Protein AF-A0A7V4XRQ9-F1 (afdb_monomer)

Organism: NCBI:txid33075

Sequence (118 aa):
MRVSKYGCAAVITPGGKESAVAYAVRPGVLFGEEISFLIDHGFQKFFKTSRGEFPANADHLRAMHRFTEELREISGAISLYNEALGTVSAEYMYDRVKGNDLPAAQRPKRAWEVTAGH

Solvent-accessible surface area (backbone atoms only — not comparable to full-atom values): 6990 Å² total; per-residue (Å²): 89,78,48,74,51,81,64,20,30,33,28,38,42,82,42,58,98,62,15,59,49,35,69,80,36,66,76,12,51,48,64,83,91,44,66,20,45,42,34,29,50,82,85,54,42,25,35,36,51,100,89,45,74,42,81,57,50,72,66,60,44,52,32,42,32,52,47,48,52,55,50,30,60,74,30,60,33,79,85,48,70,79,59,71,76,42,70,77,58,82,41,77,56,51,66,93,56,67,52,69,89,43,59,81,92,71,37,75,83,50,83,85,73,55,77,74,92,123

Structure (mmCIF, N/CA/C/O backbone):
data_AF-A0A7V4XRQ9-F1
#
_entry.id   AF-A0A7V4XRQ9-F1
#
loop_
_atom_site.group_PDB
_atom_site.id
_atom_site.type_symbol
_atom_site.label_atom_id
_atom_site.label_alt_id
_atom_site.label_comp_id
_atom_site.label_asym_id
_atom_site.label_entity_id
_atom_site.label_seq_id
_atom_site.pdbx_PDB_ins_code
_atom_site.Cartn_x
_atom_site.Cartn_y
_atom_site.Cartn_z
_atom_site.occupancy
_atom_site.B_iso_or_equiv
_atom_site.auth_seq_id
_atom_site.auth_comp_id
_atom_site.auth_asym_id
_atom_site.auth_atom_id
_atom_site.pdbx_PDB_model_num
ATOM 1 N N . MET A 1 1 ? -1.919 -2.843 16.821 1.00 96.38 1 MET A N 1
ATOM 2 C CA . MET A 1 1 ? -2.723 -4.063 16.592 1.00 96.38 1 MET A CA 1
ATOM 3 C C . MET A 1 1 ? -2.620 -4.468 15.128 1.00 96.38 1 MET A C 1
ATOM 5 O O . MET A 1 1 ? -2.725 -3.598 14.275 1.00 96.38 1 MET A O 1
ATOM 9 N N . ARG A 1 2 ? -2.396 -5.752 14.825 1.00 97.38 2 ARG A N 1
ATOM 10 C CA . ARG A 1 2 ? -2.433 -6.267 13.445 1.00 97.38 2 ARG A CA 1
ATOM 11 C C . ARG A 1 2 ? -3.869 -6.638 13.080 1.00 97.38 2 ARG A C 1
ATOM 13 O O . ARG A 1 2 ? -4.535 -7.303 13.865 1.00 97.38 2 ARG A O 1
ATOM 20 N N . VAL A 1 3 ? -4.313 -6.220 11.901 1.00 97.50 3 VAL A N 1
ATOM 21 C CA . VAL A 1 3 ? -5.615 -6.571 11.319 1.00 97.50 3 VAL A CA 1
ATOM 22 C C . VAL A 1 3 ? -5.391 -7.209 9.956 1.00 97.50 3 VAL A C 1
ATOM 24 O O . VAL A 1 3 ? -4.478 -6.803 9.236 1.00 97.50 3 VAL A O 1
ATOM 27 N N . SER A 1 4 ? -6.185 -8.217 9.603 1.00 97.69 4 SER A N 1
ATOM 28 C CA . SER A 1 4 ? -6.038 -8.940 8.339 1.00 97.69 4 SER A CA 1
ATOM 29 C C . SER A 1 4 ? -7.377 -9.405 7.778 1.00 97.69 4 SER A C 1
ATOM 31 O O . SER A 1 4 ? -8.278 -9.796 8.519 1.00 97.69 4 SER A O 1
ATOM 33 N N . LYS A 1 5 ? -7.503 -9.356 6.449 1.00 97.81 5 LYS A N 1
ATOM 34 C CA . LYS A 1 5 ? -8.663 -9.837 5.684 1.00 97.81 5 LYS A CA 1
ATOM 35 C C . LYS A 1 5 ? -8.282 -9.973 4.209 1.00 97.81 5 LYS A C 1
ATOM 37 O O . LYS A 1 5 ? -7.400 -9.262 3.746 1.00 97.81 5 LYS A O 1
ATOM 42 N N . TYR A 1 6 ? -8.931 -10.873 3.469 1.00 97.44 6 TYR A N 1
ATOM 43 C CA . TYR A 1 6 ? -8.719 -11.072 2.019 1.00 97.44 6 TYR A CA 1
ATOM 44 C C . TYR A 1 6 ? -7.260 -11.344 1.597 1.00 97.44 6 TYR A C 1
ATOM 46 O O . TYR A 1 6 ? -6.861 -10.996 0.492 1.00 97.44 6 TYR A O 1
ATOM 54 N N . GLY A 1 7 ? -6.446 -11.939 2.476 1.00 96.81 7 GLY A N 1
ATOM 55 C CA . GLY A 1 7 ? -5.011 -12.122 2.214 1.00 96.81 7 GLY A CA 1
ATOM 56 C C . GLY A 1 7 ? -4.187 -10.831 2.316 1.00 96.81 7 GLY A C 1
ATOM 57 O O . GLY A 1 7 ? -3.020 -10.819 1.940 1.00 96.81 7 GLY A O 1
ATOM 58 N N . CYS A 1 8 ? -4.764 -9.754 2.845 1.00 97.75 8 CYS A N 1
ATOM 59 C CA . CYS A 1 8 ? -4.094 -8.497 3.148 1.00 97.75 8 CYS A CA 1
ATOM 60 C C . CYS A 1 8 ? -3.998 -8.287 4.660 1.00 97.75 8 CYS A C 1
ATOM 62 O O . CYS A 1 8 ? -4.755 -8.875 5.441 1.00 97.75 8 CYS A O 1
ATOM 64 N N . ALA A 1 9 ? -3.077 -7.427 5.080 1.00 98.19 9 ALA A N 1
ATOM 65 C CA . ALA A 1 9 ? -2.992 -6.979 6.459 1.00 98.19 9 ALA A CA 1
ATOM 66 C C . ALA A 1 9 ? -2.454 -5.554 6.573 1.00 98.19 9 ALA A C 1
ATOM 68 O O . ALA A 1 9 ? -1.835 -5.025 5.654 1.00 98.19 9 ALA A O 1
ATOM 69 N N . ALA A 1 10 ? -2.681 -4.965 7.741 1.00 97.56 10 ALA A N 1
ATOM 70 C CA . ALA A 1 10 ? -2.093 -3.710 8.178 1.00 97.56 10 ALA A CA 1
ATOM 71 C C . ALA A 1 10 ? -1.770 -3.795 9.674 1.00 97.56 10 ALA A C 1
ATOM 73 O O . ALA A 1 10 ? -2.338 -4.615 10.407 1.00 97.56 10 ALA A O 1
ATOM 74 N N . VAL A 1 11 ? -0.887 -2.919 10.146 1.00 97.94 11 VAL A N 1
ATOM 75 C CA . VAL A 1 11 ? -0.686 -2.703 11.583 1.00 97.94 11 VAL A CA 1
ATOM 76 C C . VAL A 1 11 ? -1.191 -1.314 11.919 1.00 97.94 11 VAL A C 1
ATOM 78 O O . VAL A 1 11 ? -0.664 -0.320 11.427 1.00 97.94 11 VAL A O 1
ATOM 81 N N . ILE A 1 12 ? -2.210 -1.265 12.769 1.00 97.56 12 ILE A N 1
ATOM 82 C CA . ILE A 1 12 ? -2.875 -0.036 13.182 1.00 97.56 12 ILE A CA 1
ATOM 83 C C . ILE A 1 12 ? -2.518 0.353 14.617 1.00 97.56 12 ILE A C 1
ATOM 85 O O . ILE A 1 12 ? -2.308 -0.501 15.486 1.00 97.56 12 ILE A O 1
ATOM 89 N N . THR A 1 13 ? -2.476 1.651 14.869 1.00 97.88 13 THR A N 1
ATOM 90 C CA . THR A 1 13 ? -2.326 2.284 16.185 1.00 97.88 13 THR A CA 1
ATOM 91 C C . THR A 1 13 ? -3.505 3.226 16.426 1.00 97.88 13 THR A C 1
ATOM 93 O O . THR A 1 13 ? -4.200 3.560 15.464 1.00 97.88 13 THR A O 1
ATOM 96 N N . PRO A 1 14 ? -3.756 3.668 17.673 1.00 97.25 14 PRO A N 1
ATOM 97 C CA . PRO A 1 14 ? -4.729 4.726 17.925 1.00 97.25 14 PRO A CA 1
ATOM 98 C C . PRO A 1 14 ? -4.471 5.938 17.023 1.00 97.25 14 PRO A C 1
ATOM 100 O O . PRO A 1 14 ? -3.321 6.349 16.846 1.00 97.25 14 PRO A O 1
ATOM 103 N N . GLY A 1 15 ? -5.537 6.436 16.404 1.00 95.19 15 GLY A N 1
ATOM 104 C CA . GLY A 1 15 ? -5.507 7.587 15.512 1.00 95.19 15 GLY A CA 1
ATOM 105 C C . GLY A 1 15 ? -5.791 8.903 16.236 1.00 95.19 15 GLY A C 1
ATOM 106 O O . GLY A 1 15 ? -5.482 9.067 17.415 1.00 95.19 15 GLY A O 1
ATOM 107 N N . GLY A 1 16 ? -6.374 9.854 15.508 1.00 91.62 16 GLY A N 1
ATOM 108 C CA . GLY A 1 16 ? -6.652 11.210 15.976 1.00 91.62 16 GLY A CA 1
ATOM 109 C C . GLY A 1 16 ? -8.002 11.724 15.479 1.00 91.62 16 GLY A C 1
ATOM 110 O O . GLY A 1 16 ? -8.938 10.959 15.281 1.00 91.62 16 GLY A O 1
ATOM 111 N N . LYS A 1 17 ? -8.113 13.039 15.263 1.00 89.06 17 LYS A N 1
ATOM 112 C CA . LYS A 1 17 ? -9.382 13.674 14.860 1.00 89.06 17 LYS A CA 1
ATOM 113 C C . LYS A 1 17 ? -9.902 13.224 13.488 1.00 89.06 17 LYS A C 1
ATOM 115 O O . LYS A 1 17 ? -11.102 13.276 13.266 1.00 89.06 17 LYS A O 1
ATOM 120 N N . GLU A 1 18 ? -9.013 12.812 12.585 1.00 88.44 18 GLU A N 1
ATOM 121 C CA . GLU A 1 18 ? -9.351 12.481 11.191 1.00 88.44 18 GLU A CA 1
ATOM 122 C C . GLU A 1 18 ? -9.663 10.995 10.961 1.00 8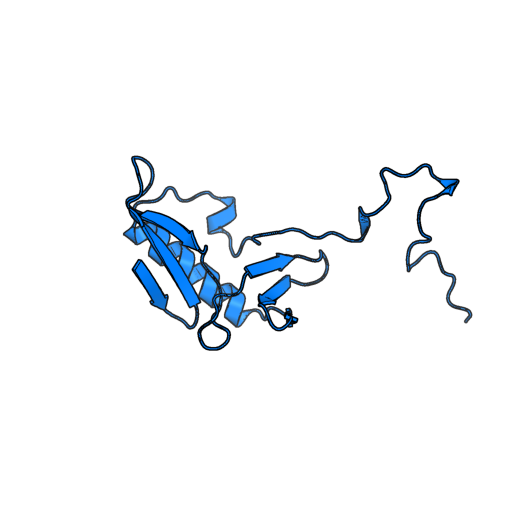8.44 18 GLU A C 1
ATOM 124 O O . GLU A 1 18 ? -10.183 10.635 9.912 1.00 88.44 18 GLU A O 1
ATOM 129 N N . SER A 1 19 ? -9.304 10.127 11.910 1.00 94.75 19 SER A N 1
ATOM 130 C CA . SER A 1 19 ? -9.506 8.678 11.843 1.00 94.75 19 SER A CA 1
ATOM 131 C C . SER A 1 19 ? -9.271 8.078 13.222 1.00 94.75 19 SER A C 1
ATOM 133 O O . SER A 1 19 ? -8.289 8.423 13.884 1.00 94.75 19 SER A O 1
ATOM 135 N N . ALA A 1 20 ? -10.099 7.113 13.621 1.00 95.12 20 ALA A N 1
ATOM 136 C CA . ALA A 1 20 ? -9.923 6.366 14.866 1.00 95.12 20 ALA A CA 1
ATOM 137 C C . ALA A 1 20 ? -8.604 5.570 14.908 1.00 95.12 20 ALA A C 1
ATOM 139 O O . ALA A 1 20 ? -8.128 5.213 15.989 1.00 95.12 20 ALA A O 1
ATOM 140 N N . VAL A 1 21 ? -7.995 5.304 13.745 1.00 96.12 21 VAL A N 1
ATOM 141 C CA . VAL A 1 21 ? -6.735 4.561 13.627 1.00 96.12 21 VAL A CA 1
ATOM 142 C C . VAL A 1 21 ? -5.725 5.274 12.732 1.00 96.12 21 VAL A C 1
ATOM 144 O O . VAL A 1 21 ? -6.088 5.927 11.755 1.00 96.12 21 VAL A O 1
ATOM 147 N N . ALA A 1 22 ? -4.445 5.095 13.041 1.00 95.31 22 ALA A N 1
ATOM 148 C CA . ALA A 1 22 ? -3.325 5.415 12.163 1.00 95.31 22 ALA A CA 1
ATOM 149 C C . ALA A 1 22 ? -2.600 4.126 11.750 1.00 95.31 22 ALA A C 1
ATOM 151 O O . ALA A 1 22 ? -2.680 3.108 12.439 1.00 95.31 22 ALA A O 1
ATOM 152 N N . TYR A 1 23 ? -1.880 4.161 10.629 1.00 94.50 23 TYR A N 1
ATOM 153 C CA . TYR A 1 23 ? -1.088 3.026 10.158 1.00 94.50 23 TYR A CA 1
ATOM 154 C C . TYR A 1 23 ? 0.340 3.092 10.705 1.00 94.50 23 TYR A C 1
ATOM 156 O O . TYR A 1 23 ? 1.107 3.966 10.312 1.00 94.50 23 TYR A O 1
ATOM 164 N N . ALA A 1 24 ? 0.720 2.128 11.544 1.00 96.31 24 ALA A N 1
ATOM 165 C CA . ALA A 1 24 ? 2.130 1.842 11.819 1.00 96.31 24 ALA A CA 1
ATOM 166 C C . ALA A 1 24 ? 2.771 1.068 10.655 1.00 96.31 24 ALA A C 1
ATOM 168 O O . ALA A 1 24 ? 3.926 1.295 10.313 1.00 96.31 24 ALA A O 1
ATOM 169 N N . VAL A 1 25 ? 1.997 0.183 10.017 1.00 95.88 25 VAL A N 1
ATOM 170 C CA . VAL A 1 25 ? 2.333 -0.458 8.740 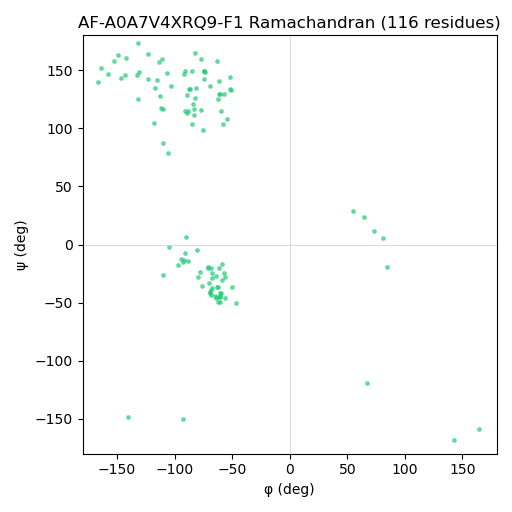1.00 95.88 25 VAL A CA 1
ATOM 171 C C . VAL A 1 25 ? 1.113 -0.339 7.838 1.00 95.88 25 VAL A C 1
ATOM 173 O O . VAL A 1 25 ? 0.011 -0.730 8.237 1.00 95.88 25 VAL A O 1
ATOM 176 N N . ARG A 1 26 ? 1.305 0.232 6.644 1.00 94.75 26 ARG A N 1
ATOM 177 C CA . ARG A 1 26 ? 0.230 0.442 5.665 1.00 94.75 26 ARG A CA 1
ATOM 178 C C . ARG A 1 26 ? -0.361 -0.891 5.179 1.00 94.75 26 ARG A C 1
ATOM 180 O O . ARG A 1 26 ? 0.319 -1.914 5.261 1.00 94.75 26 ARG A O 1
ATOM 187 N N . PRO A 1 27 ? -1.604 -0.882 4.665 1.00 95.94 27 PRO A N 1
ATOM 188 C CA . PRO A 1 27 ? -2.199 -2.047 4.027 1.00 95.94 27 PRO A CA 1
ATOM 189 C C . PRO A 1 27 ? -1.306 -2.636 2.933 1.00 95.94 27 PRO A C 1
ATOM 191 O O . PRO A 1 27 ? -0.793 -1.910 2.083 1.00 95.94 27 PRO A O 1
ATOM 194 N N . GLY A 1 28 ? -1.158 -3.956 2.960 1.00 97.06 28 GLY A N 1
ATOM 195 C CA . GLY A 1 28 ? -0.353 -4.712 2.009 1.00 97.06 28 GLY A CA 1
ATOM 196 C C . GLY A 1 28 ? -0.860 -6.139 1.849 1.00 97.06 28 GLY A C 1
ATOM 197 O O . GLY A 1 28 ? -1.538 -6.671 2.732 1.00 97.06 28 GLY A O 1
ATOM 198 N N . VAL A 1 29 ? -0.524 -6.777 0.728 1.00 97.31 29 VAL A N 1
ATOM 199 C CA . VAL A 1 29 ? -0.780 -8.211 0.521 1.00 97.31 29 VAL A CA 1
ATOM 200 C C . VAL A 1 29 ? 0.207 -9.028 1.346 1.00 97.31 29 VAL A C 1
ATOM 202 O O . VAL A 1 29 ? 1.375 -8.653 1.482 1.00 97.31 29 VAL A O 1
ATOM 205 N N . LEU A 1 30 ? -0.262 -10.136 1.909 1.00 97.25 30 LEU A N 1
ATOM 206 C CA . LEU A 1 30 ? 0.548 -11.025 2.728 1.00 97.25 30 LEU A CA 1
ATOM 207 C C . LEU A 1 30 ? 1.374 -11.983 1.872 1.00 97.25 30 LEU A C 1
ATOM 209 O O . LEU A 1 30 ? 0.834 -12.747 1.075 1.00 97.25 30 LEU A O 1
ATOM 213 N N . PHE A 1 31 ? 2.682 -11.991 2.112 1.00 94.69 31 PHE A N 1
ATOM 214 C CA . PHE A 1 31 ? 3.608 -13.004 1.614 1.00 94.69 31 PHE A CA 1
ATOM 215 C C . PHE A 1 31 ? 4.065 -13.846 2.808 1.00 94.69 31 PHE A C 1
ATOM 217 O O . PHE A 1 31 ? 5.046 -13.538 3.485 1.00 94.69 31 PHE A O 1
ATOM 224 N N . GLY A 1 32 ? 3.289 -14.889 3.122 1.00 91.69 32 GLY A N 1
ATOM 225 C CA . GLY A 1 32 ? 3.402 -15.590 4.402 1.00 91.69 32 GLY A CA 1
ATOM 226 C C . GLY A 1 32 ? 2.954 -14.681 5.549 1.00 91.69 32 GLY A C 1
ATOM 227 O O . GLY A 1 32 ? 1.810 -14.230 5.575 1.00 91.69 32 GLY A O 1
ATOM 228 N N . GLU A 1 33 ? 3.853 -14.387 6.491 1.00 91.94 33 GLU A N 1
ATOM 229 C CA . GLU A 1 33 ? 3.560 -13.484 7.613 1.00 91.94 33 GLU A CA 1
ATOM 230 C C . GLU A 1 33 ? 3.912 -12.017 7.337 1.00 91.94 33 GLU A C 1
ATOM 232 O O . GLU A 1 33 ? 3.466 -11.139 8.088 1.00 91.94 33 GLU A O 1
ATOM 237 N N . GLU A 1 34 ? 4.672 -11.750 6.271 1.00 96.81 34 GLU A N 1
ATOM 238 C CA . GLU A 1 34 ? 5.164 -10.423 5.909 1.00 96.81 34 GLU A CA 1
ATOM 239 C C . GLU A 1 34 ? 4.100 -9.612 5.160 1.00 96.81 34 GLU A C 1
ATOM 241 O O . GLU A 1 34 ? 3.449 -10.108 4.237 1.00 96.81 34 GLU A O 1
ATOM 246 N N . ILE A 1 35 ? 3.943 -8.346 5.548 1.00 97.69 35 ILE A N 1
ATOM 247 C CA . ILE A 1 35 ? 3.088 -7.378 4.857 1.00 97.69 35 ILE A CA 1
ATOM 248 C C . ILE A 1 35 ? 3.934 -6.704 3.779 1.00 97.69 35 ILE A C 1
ATOM 250 O O . ILE A 1 35 ? 4.897 -6.011 4.097 1.00 97.69 35 ILE A O 1
ATOM 254 N N . SER A 1 36 ? 3.581 -6.921 2.515 1.00 97.19 36 SER A N 1
ATOM 255 C CA . SER A 1 36 ? 4.297 -6.325 1.385 1.00 97.19 36 SER A CA 1
ATOM 256 C C . SER A 1 36 ? 3.950 -4.852 1.161 1.00 97.19 36 SER A C 1
ATOM 258 O O . SER A 1 36 ? 2.881 -4.378 1.544 1.00 97.19 36 SER A O 1
ATOM 260 N N . PHE A 1 37 ? 4.834 -4.140 0.464 1.00 95.06 37 PHE A N 1
ATOM 261 C CA . PHE A 1 37 ? 4.593 -2.779 -0.019 1.00 95.06 37 PHE A CA 1
ATOM 262 C C . PHE A 1 37 ? 4.288 -2.793 -1.513 1.00 95.06 37 PHE A C 1
ATOM 264 O O . PHE A 1 37 ? 4.984 -3.463 -2.273 1.00 95.06 37 PHE A O 1
ATOM 271 N N . LEU A 1 38 ? 3.283 -2.034 -1.955 1.00 96.19 38 LEU A N 1
ATOM 272 C CA . LEU A 1 38 ? 3.014 -1.877 -3.384 1.00 96.19 38 LEU A CA 1
ATOM 273 C C . LEU A 1 38 ? 3.894 -0.779 -3.982 1.00 96.19 38 LEU A C 1
ATOM 275 O O . LEU A 1 38 ? 3.799 0.380 -3.575 1.00 96.19 38 LEU A O 1
ATOM 279 N N . ILE A 1 39 ? 4.696 -1.143 -4.972 1.00 95.19 39 ILE A N 1
ATOM 280 C CA . ILE A 1 39 ? 5.588 -0.253 -5.715 1.00 95.19 39 ILE A CA 1
ATOM 281 C C . ILE A 1 39 ? 5.138 -0.196 -7.166 1.00 95.19 39 ILE A C 1
ATOM 283 O O . ILE A 1 39 ? 4.733 -1.208 -7.734 1.00 95.19 39 ILE A O 1
ATOM 287 N N . ASP A 1 40 ? 5.211 0.983 -7.769 1.00 93.50 40 A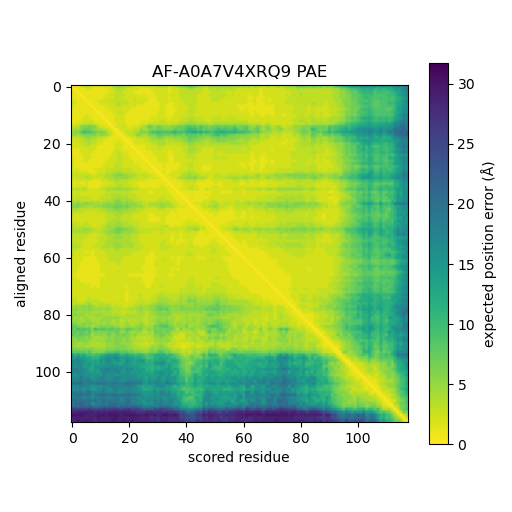SP A N 1
ATOM 288 C CA . ASP A 1 40 ? 4.936 1.187 -9.187 1.00 93.50 40 ASP A CA 1
ATOM 289 C C . ASP A 1 40 ? 6.222 1.527 -9.945 1.00 93.50 40 ASP A C 1
ATOM 291 O O . ASP A 1 40 ? 6.820 2.572 -9.699 1.00 93.50 40 ASP A O 1
ATOM 295 N N . HIS A 1 41 ? 6.634 0.671 -10.883 1.00 89.81 41 HIS A N 1
ATOM 296 C CA . HIS A 1 41 ? 7.782 0.941 -11.762 1.00 89.81 41 HIS A CA 1
ATOM 297 C C . HIS A 1 41 ? 7.386 1.674 -13.061 1.00 89.81 41 HIS A C 1
ATOM 299 O O . HIS A 1 41 ? 8.195 1.860 -13.969 1.00 89.81 41 HIS A O 1
ATOM 305 N N . GLY A 1 42 ? 6.123 2.087 -13.196 1.00 86.62 42 GLY A N 1
ATOM 306 C CA . GLY A 1 42 ? 5.558 2.808 -14.341 1.00 86.62 42 GLY A CA 1
ATOM 307 C C . GLY A 1 42 ? 5.087 1.944 -15.502 1.00 86.62 42 GLY A C 1
ATOM 308 O O . GLY A 1 42 ? 4.276 2.410 -16.298 1.00 86.62 42 GLY A O 1
ATOM 309 N N . PHE A 1 43 ? 5.548 0.698 -15.593 1.00 87.56 43 PHE A N 1
ATOM 310 C CA . PHE A 1 43 ? 5.044 -0.292 -16.554 1.00 87.56 43 PHE A CA 1
ATOM 311 C C . PHE A 1 43 ? 4.247 -1.417 -15.880 1.00 87.56 43 PHE A C 1
ATOM 313 O O . PHE A 1 43 ? 3.396 -2.037 -16.510 1.00 87.56 43 PHE A O 1
ATOM 320 N N . GLN A 1 44 ? 4.534 -1.691 -14.607 1.00 91.56 44 GLN A N 1
ATOM 321 C CA . GLN A 1 44 ? 3.933 -2.758 -13.818 1.00 91.56 44 GLN A CA 1
ATOM 322 C C . GLN A 1 44 ? 4.087 -2.420 -12.332 1.00 91.56 44 GLN A C 1
ATOM 324 O O . GLN A 1 44 ? 5.096 -1.843 -11.913 1.00 91.56 44 GLN A O 1
ATOM 329 N N . LYS A 1 45 ? 3.096 -2.816 -11.529 1.00 95.00 45 LYS A N 1
ATOM 330 C CA . LYS A 1 45 ? 3.167 -2.728 -10.068 1.00 95.00 45 LYS A CA 1
ATOM 331 C C . LYS A 1 45 ? 3.716 -4.020 -9.472 1.00 95.00 45 LYS A C 1
ATOM 333 O O . LYS A 1 45 ? 3.444 -5.105 -9.991 1.00 95.00 45 LYS A O 1
ATOM 338 N N . PHE A 1 46 ? 4.446 -3.913 -8.372 1.00 96.44 46 PHE A N 1
ATOM 339 C CA . PHE A 1 46 ? 5.079 -5.030 -7.681 1.00 96.44 46 PHE A CA 1
ATOM 340 C C . PHE A 1 46 ? 4.812 -4.961 -6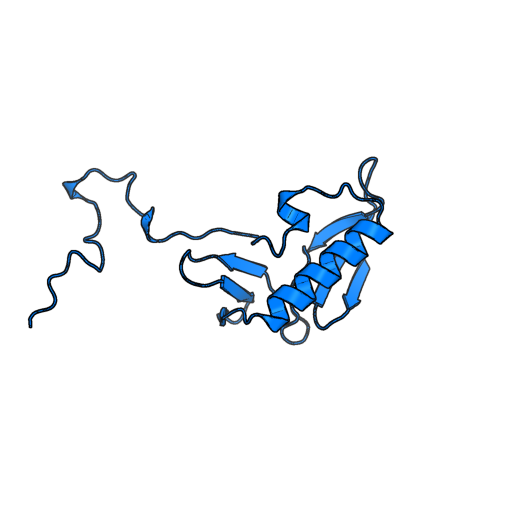.185 1.00 96.44 46 PHE A C 1
ATOM 342 O O . PHE A 1 46 ? 4.752 -3.887 -5.595 1.00 96.44 46 PHE A O 1
ATOM 349 N N . PHE A 1 47 ? 4.687 -6.124 -5.565 1.00 97.00 47 PHE A N 1
ATOM 350 C CA . PHE A 1 47 ? 4.731 -6.273 -4.124 1.00 97.00 47 PHE A CA 1
ATOM 351 C C . PHE A 1 47 ? 6.175 -6.494 -3.692 1.00 97.00 47 PHE A C 1
ATOM 353 O O . PHE A 1 47 ? 6.773 -7.524 -4.010 1.00 97.00 47 PHE A O 1
ATOM 360 N N . LYS A 1 48 ? 6.735 -5.523 -2.973 1.00 96.88 48 LYS A N 1
ATOM 361 C CA . LYS A 1 48 ? 8.063 -5.613 -2.374 1.00 96.88 48 LYS A CA 1
ATOM 362 C C . LYS A 1 48 ? 7.978 -6.244 -0.995 1.00 96.88 48 LYS A C 1
ATOM 364 O O . LYS A 1 48 ? 7.156 -5.857 -0.165 1.00 96.88 48 LYS A O 1
ATOM 369 N N . THR A 1 49 ? 8.877 -7.186 -0.770 1.00 96.25 49 THR A N 1
ATOM 370 C CA . THR A 1 49 ? 9.112 -7.882 0.494 1.00 96.25 49 THR A CA 1
ATOM 371 C C . THR A 1 49 ? 10.609 -7.882 0.794 1.00 96.25 49 THR A C 1
ATOM 373 O O . THR A 1 49 ? 11.428 -7.532 -0.061 1.00 96.25 49 THR A O 1
ATOM 376 N N . SER A 1 50 ? 10.982 -8.363 1.972 1.00 95.56 50 SER A N 1
ATOM 377 C CA . SER A 1 50 ? 12.360 -8.651 2.370 1.00 95.56 50 SER A CA 1
ATOM 378 C C . SER A 1 50 ? 13.071 -9.637 1.435 1.00 95.56 50 SER A C 1
ATOM 380 O O . SER A 1 50 ? 14.295 -9.622 1.335 1.00 95.56 50 SER A O 1
ATOM 382 N N . ARG A 1 51 ? 12.311 -10.485 0.728 1.00 93.81 51 ARG A N 1
ATOM 383 C CA . ARG A 1 51 ? 12.830 -11.537 -0.159 1.00 93.81 51 ARG A CA 1
ATOM 384 C C . ARG A 1 51 ? 12.930 -11.114 -1.622 1.00 93.81 51 ARG A C 1
ATOM 386 O O . ARG A 1 51 ? 13.540 -11.830 -2.409 1.00 93.81 51 ARG A O 1
ATOM 393 N N . GLY A 1 52 ? 12.322 -9.990 -1.993 1.00 95.25 52 GLY A N 1
ATOM 394 C CA . GLY A 1 52 ? 12.306 -9.506 -3.370 1.00 95.25 52 GLY A CA 1
ATOM 395 C C . GLY A 1 52 ? 10.990 -8.854 -3.773 1.00 95.25 52 GLY A C 1
ATOM 396 O O . GLY A 1 52 ? 10.134 -8.551 -2.937 1.00 95.25 52 GLY A O 1
ATOM 397 N N . GLU A 1 53 ? 10.856 -8.632 -5.077 1.00 96.38 53 GLU A N 1
ATOM 398 C CA . GLU A 1 53 ? 9.714 -7.970 -5.705 1.00 96.38 53 GLU A CA 1
ATOM 399 C C . GLU A 1 53 ? 8.938 -8.961 -6.570 1.00 96.38 53 GLU A C 1
ATOM 401 O O . GLU A 1 53 ? 9.504 -9.635 -7.429 1.00 96.38 53 GLU A O 1
ATOM 406 N N . PHE A 1 54 ? 7.630 -9.036 -6.344 1.00 95.69 54 PHE A N 1
ATOM 407 C CA . PHE A 1 54 ? 6.738 -9.958 -7.040 1.00 95.69 54 PHE A CA 1
ATOM 408 C C . PHE A 1 54 ? 5.701 -9.176 -7.848 1.00 95.69 54 PHE A C 1
ATOM 410 O O . PHE A 1 54 ? 5.118 -8.237 -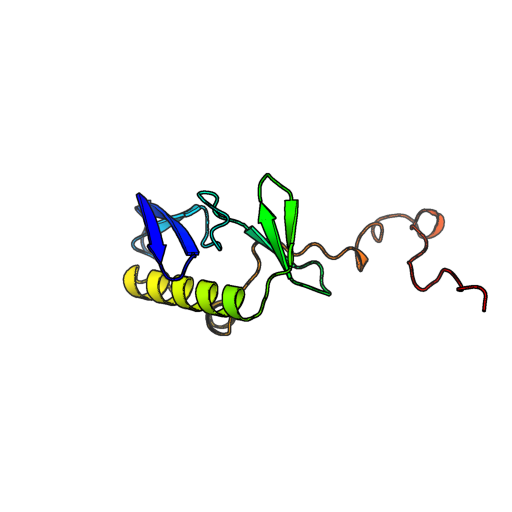7.305 1.00 95.69 54 PHE A O 1
ATOM 417 N N . PRO A 1 55 ? 5.423 -9.533 -9.113 1.00 96.00 55 PRO A N 1
ATOM 418 C CA . PRO A 1 55 ? 4.433 -8.821 -9.914 1.00 96.00 55 PRO A CA 1
ATOM 419 C C . PRO A 1 55 ? 3.059 -8.797 -9.235 1.00 96.00 55 PRO A C 1
ATOM 421 O O . PRO A 1 55 ? 2.528 -9.830 -8.819 1.00 96.00 55 PRO A O 1
ATOM 424 N N . ALA A 1 56 ? 2.466 -7.610 -9.128 1.00 96.19 56 ALA A N 1
ATOM 425 C CA . ALA A 1 56 ? 1.119 -7.451 -8.608 1.00 96.19 56 ALA A CA 1
ATOM 426 C C . ALA A 1 56 ? 0.094 -7.854 -9.676 1.00 96.19 56 ALA A C 1
ATOM 428 O O . ALA A 1 56 ? -0.012 -7.217 -10.726 1.00 96.19 56 ALA A O 1
ATOM 429 N N . ASN A 1 57 ? -0.676 -8.906 -9.399 1.00 95.06 57 ASN A N 1
ATOM 430 C CA . ASN A 1 57 ? -1.802 -9.300 -10.240 1.00 95.06 57 ASN A CA 1
ATOM 431 C C . ASN A 1 57 ? -3.061 -8.473 -9.905 1.00 95.06 57 ASN A C 1
ATOM 433 O O . ASN A 1 57 ? -3.145 -7.813 -8.865 1.00 95.06 57 ASN A O 1
ATOM 437 N N . ALA A 1 58 ? -4.055 -8.512 -10.794 1.00 95.44 58 ALA A N 1
ATOM 438 C CA . ALA A 1 58 ? -5.288 -7.745 -10.625 1.00 95.44 58 ALA A CA 1
ATOM 439 C C . ALA A 1 58 ? -6.079 -8.153 -9.368 1.00 95.44 58 ALA A C 1
ATOM 441 O O . ALA A 1 58 ? -6.657 -7.293 -8.705 1.00 95.44 58 ALA A O 1
ATOM 442 N N . ASP A 1 59 ? -6.087 -9.438 -9.016 1.00 96.00 59 ASP A N 1
ATOM 443 C CA . ASP A 1 59 ? -6.866 -9.946 -7.883 1.00 96.00 59 ASP A CA 1
ATOM 444 C C . ASP A 1 59 ? -6.304 -9.470 -6.542 1.00 96.00 59 ASP A C 1
ATOM 446 O O . ASP A 1 59 ? -7.056 -9.019 -5.680 1.00 96.00 59 ASP A O 1
ATOM 450 N N . HIS A 1 60 ? -4.980 -9.454 -6.400 1.00 95.19 60 HIS A N 1
ATOM 451 C CA . HIS A 1 60 ? -4.272 -8.886 -5.260 1.00 95.19 60 HIS A CA 1
ATOM 452 C C . HIS A 1 60 ? -4.563 -7.390 -5.101 1.00 95.19 60 HIS A C 1
ATOM 454 O O . HIS A 1 60 ? -4.825 -6.921 -3.993 1.00 95.19 60 HIS A O 1
ATOM 460 N N . LEU A 1 61 ? -4.552 -6.633 -6.203 1.00 96.50 61 LEU A N 1
ATOM 461 C CA . LEU A 1 61 ? -4.842 -5.197 -6.178 1.00 96.50 61 LEU A CA 1
ATOM 462 C C . LEU A 1 61 ? -6.290 -4.921 -5.750 1.00 96.50 61 LEU A C 1
ATOM 464 O O . LEU A 1 61 ? -6.519 -4.073 -4.884 1.00 96.50 61 LEU A O 1
ATOM 468 N N . ARG A 1 62 ? -7.257 -5.680 -6.285 1.00 96.50 62 ARG A N 1
ATOM 469 C CA . ARG A 1 62 ? -8.674 -5.591 -5.890 1.00 96.50 62 ARG A CA 1
ATOM 470 C C . ARG A 1 62 ? -8.879 -5.955 -4.422 1.00 96.50 62 ARG A C 1
ATOM 472 O O . ARG A 1 62 ? -9.581 -5.234 -3.717 1.00 96.50 62 ARG A O 1
ATOM 479 N N . ALA A 1 63 ? -8.256 -7.038 -3.957 1.00 96.56 63 ALA A N 1
ATOM 480 C CA . ALA A 1 63 ? -8.340 -7.471 -2.565 1.00 96.56 63 ALA A CA 1
ATOM 481 C C . ALA A 1 63 ? -7.790 -6.405 -1.609 1.00 96.56 63 ALA A C 1
ATOM 483 O O . ALA A 1 63 ? -8.446 -6.064 -0.624 1.00 96.56 63 ALA A O 1
ATOM 484 N N . MET A 1 64 ? -6.635 -5.821 -1.936 1.00 96.31 64 MET A N 1
ATOM 485 C CA . MET A 1 64 ? -6.013 -4.784 -1.117 1.00 96.31 64 MET A CA 1
ATOM 486 C C . MET A 1 64 ? -6.806 -3.476 -1.117 1.00 96.31 64 MET A C 1
ATOM 488 O O . MET A 1 64 ? -6.938 -2.851 -0.066 1.00 96.31 64 MET A O 1
ATOM 492 N N . HIS A 1 65 ? -7.366 -3.074 -2.261 1.00 96.62 65 HIS A N 1
ATOM 493 C CA . HIS A 1 65 ? -8.242 -1.905 -2.330 1.00 96.62 65 HIS A CA 1
ATOM 494 C C . HIS A 1 65 ? -9.497 -2.107 -1.474 1.00 96.62 65 HIS A C 1
ATOM 496 O O . HIS A 1 65 ? -9.768 -1.294 -0.596 1.00 96.62 65 HIS A O 1
ATOM 502 N N . ARG A 1 66 ? -10.186 -3.246 -1.627 1.00 96.75 66 ARG A N 1
ATOM 503 C CA . ARG A 1 66 ? -11.347 -3.593 -0.795 1.00 96.75 66 ARG A CA 1
ATOM 504 C C . ARG A 1 66 ? -11.009 -3.589 0.696 1.00 96.75 66 ARG A C 1
ATOM 506 O O . ARG A 1 66 ? -11.755 -3.036 1.493 1.00 96.75 66 ARG A O 1
ATOM 513 N N . PHE A 1 67 ? -9.891 -4.206 1.075 1.00 97.00 67 PHE A N 1
ATOM 514 C CA . PHE A 1 67 ? -9.431 -4.225 2.463 1.00 97.00 67 PHE A CA 1
ATOM 515 C C . PHE A 1 67 ? -9.183 -2.811 3.007 1.00 97.00 67 PHE A C 1
ATOM 517 O O . PHE A 1 67 ? -9.559 -2.516 4.139 1.00 97.00 67 PHE A O 1
ATOM 524 N N . THR A 1 68 ? -8.576 -1.941 2.199 1.00 95.38 68 THR A N 1
ATOM 525 C CA . THR A 1 68 ? -8.260 -0.561 2.587 1.00 95.38 68 THR A CA 1
ATOM 526 C C . THR A 1 68 ? -9.524 0.275 2.759 1.00 95.38 68 THR A C 1
ATOM 528 O O . THR A 1 68 ? -9.634 0.983 3.756 1.00 95.38 68 THR A O 1
ATOM 531 N N . GLU A 1 69 ? -10.490 0.160 1.846 1.00 95.56 69 GLU A N 1
ATOM 532 C CA . GLU A 1 69 ? -11.746 0.913 1.928 1.00 95.56 69 GLU A CA 1
ATOM 533 C C . GLU A 1 69 ? -12.626 0.446 3.092 1.00 95.56 69 GLU A C 1
ATOM 535 O O . GLU A 1 69 ? -13.120 1.283 3.841 1.00 95.56 69 GLU A O 1
ATOM 540 N N . GLU A 1 70 ? -12.732 -0.866 3.340 1.00 95.88 70 GLU A N 1
ATOM 541 C CA . GLU A 1 70 ? -13.442 -1.373 4.525 1.00 95.88 70 GLU A CA 1
ATOM 542 C C . GLU A 1 70 ? -12.790 -0.870 5.825 1.00 95.88 70 GLU A C 1
ATOM 544 O O . GLU A 1 70 ? -13.480 -0.470 6.762 1.00 95.88 70 GLU A O 1
ATOM 549 N N . LEU A 1 71 ? -11.453 -0.862 5.896 1.00 95.25 71 LEU A N 1
ATOM 550 C CA . LEU A 1 71 ? -10.744 -0.377 7.080 1.00 95.25 71 LEU A CA 1
ATOM 551 C C . LEU A 1 71 ? -10.919 1.133 7.275 1.00 95.25 71 LEU A C 1
ATOM 553 O O . LEU A 1 71 ? -11.073 1.581 8.410 1.00 95.25 71 LEU A O 1
ATOM 557 N N . ARG A 1 72 ? -10.933 1.897 6.179 1.00 94.62 72 ARG A N 1
ATOM 558 C CA . ARG A 1 72 ? -11.182 3.342 6.174 1.00 94.62 72 ARG A CA 1
ATOM 559 C C . ARG A 1 72 ? -12.593 3.671 6.658 1.00 94.62 72 ARG A C 1
ATOM 561 O O . ARG A 1 72 ? -12.751 4.553 7.499 1.00 94.62 72 ARG A O 1
ATOM 568 N N . GLU A 1 73 ? -13.596 2.950 6.160 1.00 94.88 73 GLU A N 1
ATOM 569 C CA . GLU A 1 73 ? -14.995 3.110 6.561 1.00 94.88 73 GLU A CA 1
ATOM 570 C C . GLU A 1 73 ? -15.165 2.830 8.059 1.00 94.88 73 GLU A C 1
ATOM 572 O O . GLU A 1 73 ? -15.693 3.664 8.795 1.00 94.88 73 GLU A O 1
ATOM 577 N N . ILE A 1 74 ? -14.628 1.703 8.537 1.00 95.31 74 ILE A N 1
ATOM 578 C CA . ILE A 1 74 ? -14.705 1.312 9.952 1.00 95.31 74 ILE A CA 1
ATOM 579 C C . ILE A 1 74 ? -13.967 2.308 10.854 1.00 95.31 74 ILE A C 1
ATOM 581 O O . ILE A 1 74 ? -14.413 2.576 11.970 1.00 95.31 74 ILE A O 1
ATOM 585 N N . SER A 1 75 ? -12.838 2.860 10.404 1.00 94.88 75 SER A N 1
ATOM 586 C CA . SER A 1 75 ? -12.078 3.826 11.196 1.00 94.88 75 SER A CA 1
ATOM 587 C C . SER A 1 75 ? -12.637 5.248 11.143 1.00 94.88 75 SER A C 1
ATOM 589 O O . SER A 1 75 ? -12.101 6.121 11.830 1.00 94.88 75 SER A O 1
ATOM 591 N N . GLY A 1 76 ? -13.673 5.501 10.336 1.00 95.00 76 GLY A N 1
ATOM 592 C CA . GLY A 1 76 ? -14.216 6.839 10.103 1.00 95.00 76 GLY A CA 1
ATOM 593 C C . GLY A 1 76 ? -13.233 7.777 9.398 1.00 95.00 76 GLY A C 1
ATOM 594 O O . GLY A 1 76 ? -13.322 8.991 9.564 1.00 95.00 76 GLY A O 1
ATOM 595 N N . ALA A 1 77 ? -12.267 7.225 8.660 1.00 93.50 77 ALA A N 1
ATOM 596 C CA . ALA A 1 77 ? -11.281 8.011 7.935 1.00 93.50 77 ALA A CA 1
ATOM 597 C C . ALA A 1 77 ? -11.898 8.682 6.700 1.00 93.50 77 ALA A C 1
ATOM 599 O O . ALA A 1 77 ? -12.782 8.134 6.041 1.00 93.50 77 ALA A O 1
ATOM 600 N N . ILE A 1 78 ? -11.386 9.862 6.348 1.00 90.81 78 ILE A N 1
ATOM 601 C CA . ILE A 1 78 ? -11.832 10.598 5.160 1.00 90.81 78 ILE A CA 1
ATOM 602 C C . ILE A 1 78 ? -11.561 9.761 3.902 1.00 90.81 78 ILE A C 1
ATOM 604 O O . ILE A 1 78 ? -10.445 9.277 3.684 1.00 90.81 78 ILE A O 1
ATOM 608 N N . SER A 1 79 ? -12.582 9.613 3.056 1.00 87.62 79 SER A N 1
ATOM 609 C CA . SER A 1 79 ? -12.441 9.017 1.727 1.00 87.62 79 SER A CA 1
ATOM 610 C C . SER A 1 79 ? -11.954 10.071 0.738 1.00 87.62 79 SER A C 1
ATOM 612 O O . SER A 1 79 ? -12.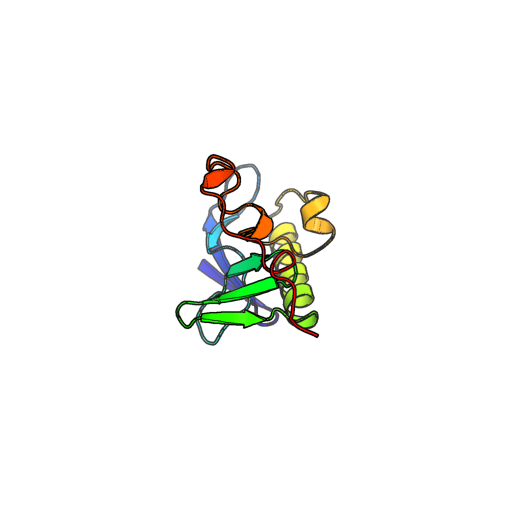648 11.041 0.429 1.00 87.62 79 SER A O 1
ATOM 614 N N . LEU A 1 80 ? -10.715 9.906 0.278 1.00 89.62 80 LEU A N 1
ATOM 615 C CA . LEU A 1 80 ? -10.112 10.764 -0.733 1.00 89.62 80 LEU A CA 1
ATOM 616 C C . LEU A 1 80 ? -10.428 10.190 -2.111 1.00 89.62 80 LEU A C 1
ATOM 618 O O . LEU A 1 80 ? 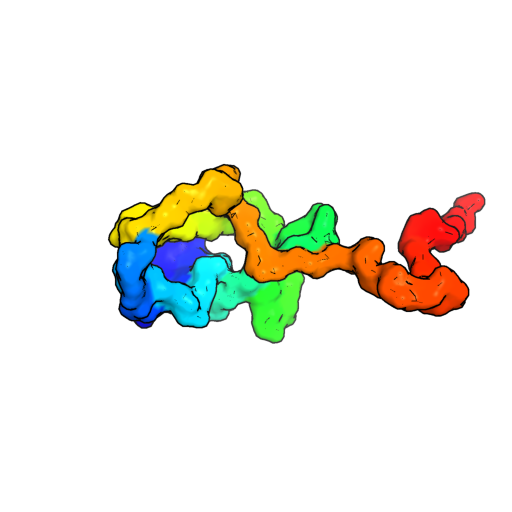-10.139 9.026 -2.372 1.00 89.62 80 LEU A O 1
ATOM 622 N N . TYR A 1 81 ? -10.961 11.022 -3.009 1.00 88.12 81 TYR A N 1
ATOM 623 C CA . TYR A 1 81 ? -11.429 10.602 -4.335 1.00 88.12 81 TYR A CA 1
ATOM 624 C C . TYR A 1 81 ? -10.429 9.701 -5.081 1.00 88.12 81 TYR A C 1
ATOM 626 O O . TYR A 1 81 ? -10.778 8.606 -5.506 1.00 88.12 81 TYR A O 1
ATOM 634 N N . ASN A 1 82 ? -9.161 10.114 -5.173 1.00 86.81 82 ASN A N 1
ATOM 635 C CA . ASN A 1 82 ? -8.140 9.346 -5.896 1.00 86.81 82 ASN A CA 1
ATOM 636 C C . ASN A 1 82 ? -7.788 8.008 -5.225 1.00 86.81 82 ASN A C 1
ATOM 638 O O . ASN A 1 82 ? -7.406 7.069 -5.916 1.00 86.81 82 ASN A O 1
ATOM 642 N N . GLU A 1 83 ? -7.909 7.915 -3.900 1.00 86.00 83 GLU A N 1
ATOM 643 C CA . GLU A 1 83 ? -7.675 6.669 -3.158 1.00 86.00 83 GLU A CA 1
ATOM 644 C C . GLU A 1 83 ? -8.886 5.728 -3.241 1.00 86.00 83 GLU A C 1
ATOM 646 O O . GLU A 1 83 ? -8.723 4.512 -3.214 1.00 86.00 83 GLU A O 1
ATOM 651 N N . ALA A 1 84 ? -10.088 6.284 -3.409 1.00 88.12 84 ALA A N 1
ATOM 652 C CA . ALA A 1 84 ? -11.331 5.534 -3.559 1.00 88.12 84 ALA A CA 1
ATOM 653 C C . ALA A 1 84 ? -11.516 4.937 -4.967 1.00 88.12 84 ALA A C 1
ATOM 655 O O . ALA A 1 84 ? -12.226 3.951 -5.131 1.00 88.12 84 ALA A O 1
ATOM 656 N N . LEU A 1 85 ? -10.870 5.498 -5.998 1.00 87.06 85 LEU A N 1
ATOM 657 C CA . LEU A 1 85 ? -10.956 4.973 -7.369 1.00 87.06 85 LEU A CA 1
ATOM 658 C C . LEU A 1 85 ? -10.229 3.634 -7.564 1.00 87.06 85 LEU A C 1
ATOM 660 O O . LEU A 1 85 ? -10.482 2.934 -8.546 1.00 87.06 85 LEU A O 1
ATOM 664 N N . GLY A 1 86 ? -9.297 3.284 -6.678 1.00 87.19 86 GLY A N 1
ATOM 665 C CA . GLY A 1 86 ? -8.566 2.032 -6.784 1.00 87.19 86 GLY A CA 1
ATOM 666 C C . GLY A 1 86 ? -7.318 1.981 -5.918 1.00 87.19 86 GLY A C 1
ATOM 667 O O . GLY A 1 86 ? -7.164 2.685 -4.926 1.00 87.19 86 GLY A O 1
ATOM 668 N N . THR A 1 87 ? -6.397 1.096 -6.284 1.00 86.50 87 THR A N 1
ATOM 669 C CA . THR A 1 87 ? -5.187 0.870 -5.498 1.00 86.50 87 THR A CA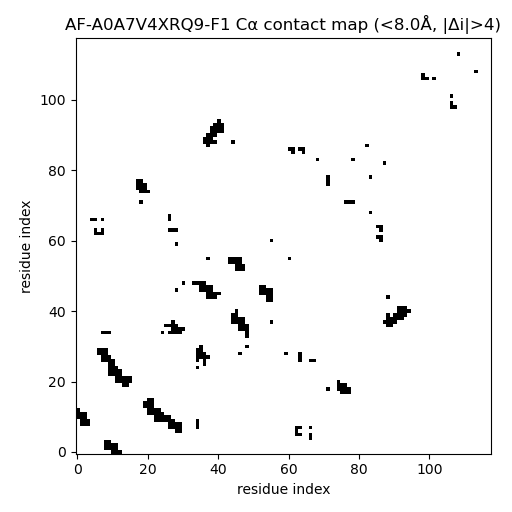 1
ATOM 670 C C . THR A 1 87 ? -4.102 1.899 -5.811 1.00 86.50 87 THR A C 1
ATOM 672 O O . THR A 1 87 ? -3.537 1.909 -6.914 1.00 86.50 87 THR A O 1
ATOM 675 N N . VAL A 1 88 ? -3.743 2.696 -4.806 1.00 87.12 88 VAL A N 1
ATOM 676 C CA . VAL A 1 88 ? -2.554 3.557 -4.832 1.00 87.12 88 VAL A CA 1
ATOM 677 C C . VAL A 1 88 ? -1.305 2.789 -4.397 1.00 87.12 88 VAL A C 1
ATOM 679 O O . VAL A 1 88 ? -1.382 1.851 -3.602 1.00 87.12 88 VAL A O 1
ATOM 682 N N . SER A 1 89 ? -0.152 3.180 -4.934 1.00 89.12 89 SER A N 1
ATOM 683 C CA . SER A 1 89 ? 1.142 2.601 -4.558 1.00 89.12 89 SER A CA 1
ATOM 684 C C . SER A 1 89 ? 1.778 3.387 -3.416 1.00 89.12 89 SER A C 1
ATOM 686 O O . SER A 1 89 ? 1.590 4.599 -3.302 1.00 89.12 89 SER A O 1
ATOM 688 N N . ALA A 1 90 ? 2.546 2.696 -2.575 1.00 88.69 90 ALA A N 1
ATOM 689 C CA . ALA A 1 90 ? 3.321 3.321 -1.509 1.00 88.69 90 ALA A CA 1
ATOM 690 C C . ALA A 1 90 ? 4.495 4.135 -2.071 1.00 88.69 90 ALA A C 1
ATOM 692 O O . ALA A 1 90 ? 4.855 5.162 -1.500 1.00 88.69 90 ALA A O 1
ATOM 693 N N . GLU A 1 91 ? 5.062 3.681 -3.190 1.00 89.56 91 GLU A N 1
ATOM 694 C CA . GLU A 1 91 ? 6.190 4.317 -3.859 1.00 89.56 91 GLU A CA 1
ATOM 695 C C . GLU A 1 91 ? 6.047 4.215 -5.382 1.00 89.56 91 GLU A C 1
ATOM 697 O O . GLU A 1 91 ? 5.535 3.223 -5.910 1.00 89.56 91 GLU A O 1
ATOM 702 N N . TYR A 1 92 ? 6.510 5.251 -6.080 1.00 87.62 92 TYR A N 1
ATOM 703 C CA . TYR A 1 92 ? 6.539 5.325 -7.538 1.00 87.62 92 TYR A CA 1
ATOM 704 C C . TYR A 1 92 ? 7.997 5.450 -7.992 1.00 87.62 92 TYR A C 1
ATOM 706 O O . TYR A 1 92 ? 8.609 6.510 -7.866 1.00 87.62 92 TYR A O 1
ATOM 714 N N . MET A 1 93 ? 8.559 4.359 -8.507 1.00 84.44 93 MET A N 1
ATOM 715 C CA . MET A 1 93 ? 9.957 4.233 -8.913 1.00 84.44 93 MET A CA 1
ATOM 716 C C . MET A 1 93 ? 10.067 4.259 -10.437 1.00 84.44 93 MET A C 1
ATOM 718 O O . MET A 1 93 ? 10.202 3.241 -11.108 1.00 84.44 93 MET A O 1
ATOM 722 N N . TYR A 1 94 ? 9.998 5.453 -11.018 1.00 82.38 94 TYR A N 1
ATOM 723 C CA . TYR A 1 94 ? 10.084 5.602 -12.467 1.00 82.38 94 TYR A CA 1
ATOM 724 C C . TYR A 1 94 ? 11.538 5.671 -12.946 1.00 82.38 94 TYR A C 1
ATOM 726 O O . TYR A 1 94 ? 12.165 6.730 -12.889 1.00 82.38 94 TYR A O 1
ATOM 734 N N . ASP A 1 95 ? 12.046 4.577 -13.517 1.00 69.81 95 ASP A N 1
ATOM 735 C CA . ASP A 1 95 ? 13.416 4.527 -14.056 1.00 69.81 95 ASP A CA 1
ATOM 736 C C . ASP A 1 95 ? 13.661 5.586 -15.151 1.00 69.81 95 ASP A C 1
ATOM 738 O O . ASP A 1 95 ? 14.728 6.186 -15.228 1.00 69.81 95 ASP A O 1
ATOM 742 N N . ARG A 1 96 ? 12.624 5.955 -15.920 1.00 68.50 96 ARG A N 1
ATOM 743 C CA . ARG A 1 96 ? 12.698 7.002 -16.965 1.00 68.50 96 ARG A CA 1
ATOM 744 C C . ARG A 1 96 ? 13.130 8.391 -16.467 1.00 68.50 96 ARG A C 1
ATOM 746 O O . ARG A 1 96 ? 13.423 9.262 -17.289 1.00 68.50 96 ARG A O 1
ATOM 753 N N . VAL A 1 97 ? 13.073 8.641 -15.157 1.00 71.12 97 VAL A N 1
ATOM 754 C CA . VAL A 1 97 ? 13.457 9.928 -14.552 1.00 71.12 97 VAL A CA 1
ATOM 755 C C . VAL A 1 97 ? 14.892 9.897 -14.016 1.00 71.12 97 VAL A C 1
ATOM 757 O O . VAL A 1 97 ? 15.503 10.950 -13.833 1.00 71.12 97 VAL A O 1
ATOM 760 N N . LYS A 1 98 ? 15.459 8.705 -13.814 1.00 72.12 98 LYS A N 1
ATOM 761 C CA . LY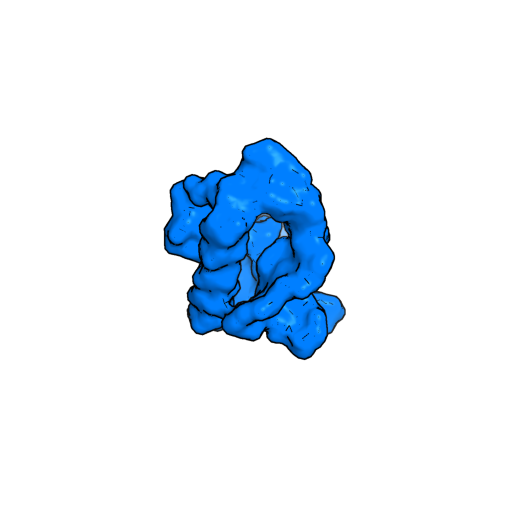S A 1 98 ? 16.789 8.518 -13.241 1.00 72.12 98 LYS A CA 1
ATOM 762 C C . LYS A 1 98 ? 17.864 9.149 -14.135 1.00 72.12 98 LYS A C 1
ATOM 764 O O . LYS A 1 98 ? 17.953 8.850 -15.323 1.00 72.12 98 LYS A O 1
ATOM 769 N N . GLY A 1 99 ? 18.681 10.032 -13.557 1.00 77.38 99 GLY A N 1
ATOM 770 C CA . GLY A 1 99 ? 19.767 10.720 -14.258 1.00 77.38 99 GLY A CA 1
ATOM 771 C C . GLY A 1 99 ? 19.340 11.929 -15.096 1.00 77.38 99 GLY A C 1
ATOM 772 O O . GLY A 1 99 ? 20.181 12.499 -15.785 1.00 77.38 99 GLY A O 1
ATOM 773 N N . ASN A 1 100 ? 18.071 12.360 -15.067 1.00 78.56 100 ASN A N 1
ATOM 774 C CA . ASN A 1 100 ? 17.656 13.590 -15.765 1.00 78.56 100 ASN A CA 1
ATOM 775 C C . ASN A 1 100 ? 18.256 14.866 -15.146 1.00 78.56 100 ASN A C 1
ATOM 777 O O . ASN A 1 100 ? 18.396 15.876 -15.836 1.00 78.56 100 ASN A O 1
ATOM 781 N N . ASP A 1 101 ? 18.619 14.806 -13.871 1.00 84.44 101 ASP A N 1
ATOM 782 C CA . ASP A 1 101 ? 19.353 15.818 -13.115 1.00 84.44 101 ASP A CA 1
ATOM 783 C C . ASP A 1 101 ? 20.828 15.938 -13.537 1.00 84.44 101 ASP A C 1
ATOM 785 O O . ASP A 1 101 ? 21.448 16.979 -13.323 1.00 84.44 101 ASP A O 1
ATOM 789 N N . LEU A 1 102 ? 21.382 14.919 -14.202 1.00 86.12 102 LEU A N 1
ATOM 790 C CA . LEU A 1 102 ? 22.745 14.963 -14.720 1.00 86.12 102 LEU A CA 1
ATOM 791 C C . LEU A 1 102 ? 22.847 15.851 -15.976 1.00 86.12 102 LEU A C 1
ATOM 793 O O . LEU A 1 102 ? 21.902 15.912 -16.781 1.00 86.12 102 LEU A O 1
ATOM 797 N N . PRO A 1 103 ? 24.012 16.494 -16.209 1.00 88.00 103 PRO A N 1
ATOM 798 C CA . PRO A 1 103 ? 24.319 17.150 -17.476 1.00 88.00 103 PRO A CA 1
ATOM 799 C C . PRO A 1 103 ? 24.109 16.197 -18.654 1.00 88.00 103 PRO A C 1
ATOM 801 O O . PRO A 1 103 ? 24.422 15.014 -18.545 1.00 88.00 103 PRO A O 1
ATOM 804 N N . ALA A 1 104 ? 23.636 16.703 -19.799 1.00 83.50 104 ALA A N 1
ATOM 805 C CA . ALA A 1 104 ? 23.268 15.875 -20.957 1.00 83.50 104 ALA A CA 1
ATOM 806 C C . ALA A 1 104 ? 24.356 14.861 -21.371 1.00 83.50 104 ALA A C 1
ATOM 808 O O . ALA A 1 104 ? 24.034 13.728 -21.708 1.00 83.50 104 ALA A O 1
ATOM 809 N N . ALA A 1 105 ? 25.633 15.242 -21.272 1.00 85.19 105 ALA A N 1
ATOM 810 C CA . ALA A 1 105 ? 26.776 14.387 -21.597 1.00 85.19 105 ALA A CA 1
ATOM 811 C C . ALA A 1 105 ? 26.994 13.202 -20.630 1.00 85.19 105 ALA A C 1
ATOM 813 O O . ALA A 1 105 ? 27.675 12.247 -20.985 1.00 85.19 105 ALA A O 1
ATOM 814 N N . GLN A 1 106 ? 26.448 13.268 -19.414 1.00 85.19 106 GLN A N 1
ATOM 815 C CA . GLN A 1 106 ? 26.598 12.259 -18.358 1.00 85.19 106 GLN A CA 1
ATOM 816 C C . GLN A 1 106 ? 25.338 11.404 -18.176 1.00 85.19 106 GLN A C 1
ATOM 818 O O . GLN A 1 106 ? 25.319 10.499 -17.341 1.00 85.19 106 GLN A O 1
ATOM 823 N N . ARG A 1 107 ? 24.271 11.686 -18.934 1.00 84.75 107 ARG A N 1
ATOM 824 C CA . ARG A 1 107 ? 23.031 10.916 -18.844 1.00 84.75 107 ARG A CA 1
ATOM 825 C C . ARG A 1 107 ? 23.253 9.511 -19.408 1.00 84.75 107 ARG A C 1
ATOM 827 O O . ARG A 1 107 ? 23.868 9.378 -20.469 1.00 84.75 107 ARG A O 1
ATOM 834 N N . PRO A 1 108 ? 22.751 8.459 -18.738 1.00 80.00 108 PRO A N 1
ATOM 835 C CA . PRO A 1 108 ? 22.810 7.115 -19.291 1.00 80.00 108 PRO A CA 1
ATOM 836 C C . PRO A 1 108 ? 22.020 7.066 -20.603 1.00 80.00 108 PRO A C 1
ATOM 838 O O . PRO A 1 108 ? 20.948 7.667 -20.711 1.00 80.00 108 PRO A O 1
ATOM 841 N N . LYS A 1 109 ? 22.541 6.335 -21.597 1.00 79.50 109 LYS A N 1
ATOM 842 C CA . LYS A 1 109 ? 21.785 6.049 -22.822 1.00 79.50 109 LYS A CA 1
ATOM 843 C C . LYS A 1 109 ? 20.530 5.274 -22.454 1.00 79.50 109 LYS A C 1
ATOM 845 O O . LYS A 1 109 ? 20.600 4.275 -21.736 1.00 79.50 109 LYS A O 1
ATOM 850 N N . ARG A 1 110 ? 19.385 5.740 -22.939 1.00 76.38 110 ARG A N 1
ATOM 851 C CA . ARG A 1 110 ? 18.096 5.123 -22.639 1.00 76.38 110 ARG A CA 1
ATOM 852 C C . ARG A 1 110 ? 17.961 3.826 -23.429 1.00 76.38 110 ARG A C 1
ATOM 854 O O . ARG A 1 110 ? 18.476 3.714 -24.538 1.00 76.38 110 ARG A O 1
ATOM 861 N N . ALA A 1 111 ? 17.238 2.852 -22.879 1.00 71.38 111 ALA A N 1
ATOM 862 C CA . ALA A 1 111 ? 17.135 1.513 -23.466 1.00 71.38 111 ALA A CA 1
ATOM 863 C C . ALA A 1 111 ? 16.627 1.503 -24.926 1.00 71.38 111 ALA A C 1
ATOM 865 O O . ALA A 1 111 ? 16.997 0.619 -25.687 1.00 71.38 111 ALA A O 1
ATOM 866 N N . TRP A 1 112 ? 15.831 2.497 -25.338 1.00 72.44 112 TRP A N 1
ATOM 867 C CA . TRP A 1 112 ? 15.304 2.635 -26.705 1.00 72.44 112 TRP A CA 1
ATOM 868 C C . TRP A 1 112 ? 16.179 3.475 -27.652 1.00 72.44 112 TRP A C 1
ATOM 870 O O . TRP A 1 112 ? 15.882 3.561 -28.839 1.00 72.44 112 TRP A O 1
ATOM 880 N N . GLU A 1 113 ? 17.232 4.124 -27.146 1.00 74.88 113 GLU A N 1
ATOM 881 C CA . GLU A 1 113 ? 18.237 4.836 -27.955 1.00 74.88 113 GLU A CA 1
ATOM 882 C C . GLU A 1 113 ? 19.381 3.910 -28.378 1.00 74.88 113 GLU A C 1
ATOM 884 O O . GLU A 1 113 ? 20.192 4.256 -29.239 1.00 74.88 113 GLU A O 1
ATOM 889 N N . VAL A 1 114 ? 19.474 2.734 -27.756 1.00 72.50 114 VAL A N 1
ATOM 890 C CA . VAL A 1 114 ? 20.379 1.682 -28.196 1.00 72.50 114 VAL A CA 1
ATOM 891 C C . VAL A 1 114 ? 19.744 1.074 -29.439 1.00 72.50 114 VAL A C 1
ATOM 893 O O . VAL A 1 114 ? 18.805 0.291 -29.336 1.00 72.50 114 VAL A O 1
ATOM 896 N N . THR A 1 115 ? 20.201 1.487 -30.623 1.00 60.97 115 THR A N 1
ATOM 897 C CA . THR A 1 115 ? 19.783 0.882 -31.888 1.00 60.97 115 THR A CA 1
ATOM 898 C C . THR A 1 115 ? 20.039 -0.617 -31.783 1.00 60.97 115 THR A C 1
ATOM 900 O O . THR A 1 115 ? 21.192 -1.052 -31.751 1.00 60.97 115 THR A O 1
ATOM 903 N N . ALA A 1 116 ? 18.972 -1.406 -31.664 1.00 57.81 116 ALA A N 1
ATOM 904 C CA . ALA A 1 116 ? 19.063 -2.840 -31.840 1.00 57.81 116 ALA A CA 1
ATOM 905 C C . ALA A 1 116 ? 19.574 -3.053 -33.265 1.00 57.81 116 ALA A C 1
ATOM 907 O O . ALA A 1 116 ? 18.922 -2.634 -34.222 1.00 57.81 116 ALA A O 1
ATOM 908 N N . GLY A 1 117 ? 20.776 -3.614 -33.390 1.00 59.62 117 GLY A N 1
ATOM 909 C CA . GLY A 1 117 ? 21.256 -4.123 -34.663 1.00 59.62 117 GLY A CA 1
ATOM 910 C C . GLY A 1 117 ? 20.264 -5.170 -35.153 1.00 59.62 117 GLY A C 1
ATOM 911 O O . GLY A 1 117 ? 20.224 -6.277 -34.618 1.00 59.62 117 GLY A O 1
ATOM 912 N N . HIS A 1 118 ? 19.452 -4.774 -36.125 1.00 44.91 118 HIS A N 1
ATOM 913 C CA . HIS A 1 118 ? 18.714 -5.637 -37.029 1.00 44.91 118 HIS A CA 1
ATOM 914 C C . HIS A 1 118 ? 19.246 -5.372 -38.432 1.00 44.91 118 HIS A C 1
ATOM 916 O O . HIS A 1 118 ? 19.448 -4.178 -38.758 1.00 44.91 118 HIS A O 1
#

Secondary structure (DSSP, 8-state):
-EEEETTEEEEEEEEETTEEEEEEEEEEEEETTEEPEEEE-SS-EEEEETTEEEEPPHHHHHHHHHHHHHHHHHTT----HHHHTSPPPSEE--GGGTTTTS-GGGSPPPTTTS----

Foldseek 3Di:
DWDDDLQKIFDWDQDDDQWRTDTPGDIAHDPPPDRFFWEAQPVFIWTDDPVGTHTDDPSRFQSSLVVRVVRCVVGNHDDDPVSNVTGDGPYYNHPVCPCPPPDPVPRDDDPVNPPDDD

pLDDT: mean 89.96, std 9.77, range [44.91, 98.19]

Radius of gyration: 18.24 Å; Cα contacts (8 Å, |Δi|>4): 172; chains: 1; bounding box: 42×33×55 Å

Mean predicted aligned error: 6.57 Å

Nearest PDB structures (foldseek):
  5yvd-assembly1_A  TM=5.350E-01  e=6.948E+00  Middle East respiratory syndrome-related coronavirus
  8x5t-assembly1_C  TM=3.870E-01  e=4.199E+00  Thermus thermophilus HB8